Protein AF-A0A2R6J128-F1 (afdb_monomer)

Structure (mmCIF, N/CA/C/O backbone):
data_AF-A0A2R6J128-F1
#
_entry.id   AF-A0A2R6J128-F1
#
loop_
_atom_site.group_PDB
_atom_site.id
_atom_site.type_symbol
_atom_site.label_atom_id
_atom_site.label_alt_id
_atom_site.label_comp_id
_atom_site.label_asym_id
_atom_site.label_entity_id
_atom_site.label_seq_id
_atom_site.pdbx_PDB_ins_code
_atom_site.Cartn_x
_atom_site.Cartn_y
_atom_site.Cartn_z
_atom_site.occupancy
_atom_site.B_iso_or_equiv
_atom_site.auth_seq_id
_atom_site.auth_comp_id
_atom_site.auth_asym_id
_atom_site.auth_atom_id
_atom_site.pdbx_PDB_model_num
ATOM 1 N N . GLN A 1 1 ? 32.479 -35.980 32.328 1.00 44.97 1 GLN A N 1
ATOM 2 C CA . GLN A 1 1 ? 33.021 -35.028 31.338 1.00 44.97 1 GLN A CA 1
ATOM 3 C C . GLN A 1 1 ? 31.978 -34.876 30.243 1.00 44.97 1 GLN A C 1
ATOM 5 O O . GLN A 1 1 ? 31.554 -35.913 29.762 1.00 44.97 1 GLN A O 1
ATOM 10 N N . LEU A 1 2 ? 31.586 -33.617 29.974 1.00 47.47 2 LEU A N 1
ATOM 11 C CA . LEU A 1 2 ? 31.076 -33.012 28.720 1.00 47.47 2 LEU A CA 1
ATOM 12 C C . LEU A 1 2 ? 29.975 -33.730 27.902 1.00 47.47 2 LEU A C 1
ATOM 14 O O . LEU A 1 2 ? 30.045 -34.926 27.694 1.00 47.47 2 LEU A O 1
ATOM 18 N N . LEU A 1 3 ? 29.023 -33.072 27.234 1.00 48.88 3 LEU A N 1
ATOM 19 C CA . LE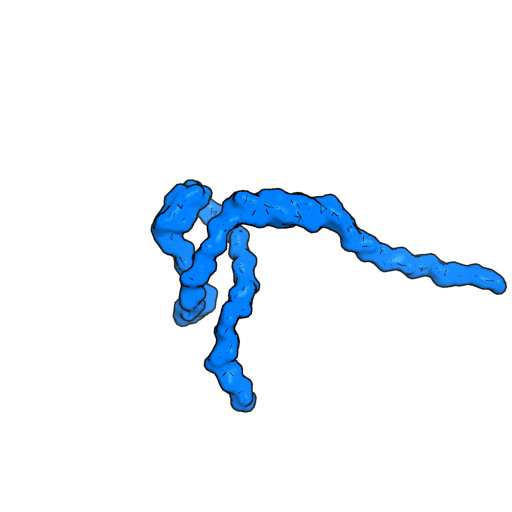U A 1 3 ? 28.397 -31.741 27.279 1.00 48.88 3 LEU A CA 1
ATOM 20 C C . LEU A 1 3 ? 27.194 -31.817 26.308 1.00 48.88 3 LEU A C 1
ATOM 22 O O . LEU A 1 3 ? 27.225 -32.580 25.346 1.00 48.88 3 LEU A O 1
ATOM 26 N N . LEU A 1 4 ? 26.160 -31.022 26.572 1.00 52.12 4 LEU A N 1
ATOM 27 C CA . LEU A 1 4 ? 24.925 -30.874 25.800 1.00 52.12 4 LEU A CA 1
ATOM 28 C C . LEU A 1 4 ? 25.154 -30.640 24.291 1.00 52.12 4 LEU A C 1
ATOM 30 O O . LEU A 1 4 ? 25.910 -29.750 23.915 1.00 52.12 4 LEU A O 1
ATOM 34 N N . GLY A 1 5 ? 24.403 -31.351 23.445 1.00 43.56 5 GLY A N 1
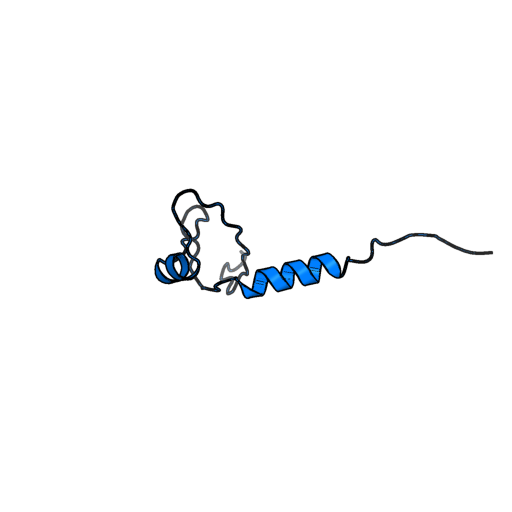ATOM 35 C CA . GLY A 1 5 ? 24.216 -31.041 22.022 1.00 43.56 5 GLY A CA 1
ATOM 36 C C . GLY A 1 5 ? 22.809 -30.501 21.762 1.00 43.56 5 GLY A C 1
ATOM 37 O O . GLY A 1 5 ? 21.975 -31.201 21.199 1.00 43.56 5 GLY A O 1
ATOM 38 N N . GLY A 1 6 ? 22.524 -29.286 22.235 1.00 49.38 6 GLY A N 1
ATOM 39 C CA . GLY A 1 6 ? 21.319 -28.539 21.874 1.00 49.38 6 GLY A CA 1
ATOM 40 C C . GLY A 1 6 ? 21.608 -27.683 20.648 1.00 49.38 6 GLY A C 1
ATOM 41 O O . GLY A 1 6 ? 22.124 -26.580 20.791 1.00 49.38 6 GLY A O 1
ATOM 42 N N . GLY A 1 7 ? 21.319 -28.205 19.455 1.00 48.09 7 GLY A N 1
ATOM 43 C CA . GLY A 1 7 ? 21.358 -27.425 18.221 1.00 48.09 7 GLY A CA 1
ATOM 44 C C . GLY A 1 7 ? 20.178 -26.463 18.194 1.00 48.09 7 GLY A C 1
ATOM 45 O O . GLY A 1 7 ? 19.046 -26.873 17.941 1.00 48.09 7 GLY A O 1
ATOM 46 N N . THR A 1 8 ? 20.424 -25.192 18.491 1.00 63.69 8 THR A N 1
ATOM 47 C CA . THR A 1 8 ? 19.520 -24.120 18.078 1.00 63.69 8 THR A CA 1
ATOM 48 C C . THR A 1 8 ? 19.493 -24.104 16.550 1.00 63.69 8 THR A C 1
ATOM 50 O O . THR A 1 8 ? 20.571 -24.136 15.961 1.00 63.69 8 THR A O 1
ATOM 53 N N . PRO A 1 9 ? 18.323 -24.087 15.887 1.00 60.25 9 PRO A N 1
ATOM 54 C CA . PRO A 1 9 ? 18.281 -23.832 14.456 1.00 60.25 9 PRO A CA 1
ATOM 55 C C . PRO A 1 9 ? 18.835 -22.425 14.234 1.00 60.25 9 PRO A C 1
ATOM 57 O O . PRO A 1 9 ? 18.205 -21.436 14.612 1.00 60.25 9 PRO A O 1
ATOM 60 N N . ASP A 1 10 ? 20.053 -22.351 13.705 1.00 64.38 10 ASP A N 1
ATOM 61 C CA . ASP A 1 10 ? 20.627 -21.100 13.239 1.00 64.38 10 ASP A CA 1
ATOM 62 C C . ASP A 1 10 ? 19.667 -20.516 12.190 1.00 64.38 10 ASP A C 1
ATOM 64 O O . ASP A 1 10 ? 19.228 -21.252 11.300 1.00 64.38 10 ASP A O 1
ATOM 68 N N . PRO A 1 11 ? 19.271 -19.235 12.298 1.00 61.72 11 PRO A N 1
ATOM 69 C CA . PRO A 1 11 ? 18.437 -18.612 11.283 1.00 61.72 11 PRO A CA 1
ATOM 70 C C . PRO A 1 11 ? 19.184 -18.658 9.948 1.00 61.72 11 PRO A C 1
ATOM 72 O O . PRO A 1 11 ? 20.260 -18.071 9.807 1.00 61.72 11 PRO A O 1
ATOM 75 N N . ASP A 1 12 ? 18.624 -19.398 8.991 1.00 70.19 12 ASP A N 1
ATOM 76 C CA . ASP A 1 12 ? 19.195 -19.575 7.662 1.00 70.19 12 ASP A CA 1
ATOM 77 C C . ASP A 1 12 ? 19.290 -18.214 6.958 1.00 70.19 12 ASP A C 1
ATOM 79 O O . ASP A 1 12 ? 18.287 -17.563 6.662 1.00 70.19 12 ASP A O 1
ATOM 83 N N . LEU A 1 13 ? 20.520 -17.754 6.712 1.00 62.75 13 LEU A N 1
ATOM 84 C CA . LEU A 1 13 ? 20.787 -16.480 6.033 1.00 62.75 13 LEU A CA 1
ATOM 85 C C . LEU A 1 13 ? 20.290 -16.471 4.574 1.00 62.75 13 LEU A C 1
ATOM 87 O O . LEU A 1 13 ? 20.166 -15.391 3.985 1.00 62.75 13 LEU A O 1
ATOM 91 N N . GLY A 1 14 ? 19.993 -17.644 4.001 1.00 64.19 14 GLY A N 1
ATOM 92 C CA . GLY A 1 14 ? 19.351 -17.789 2.694 1.00 64.19 14 GLY A CA 1
ATOM 93 C C . GLY A 1 14 ? 17.953 -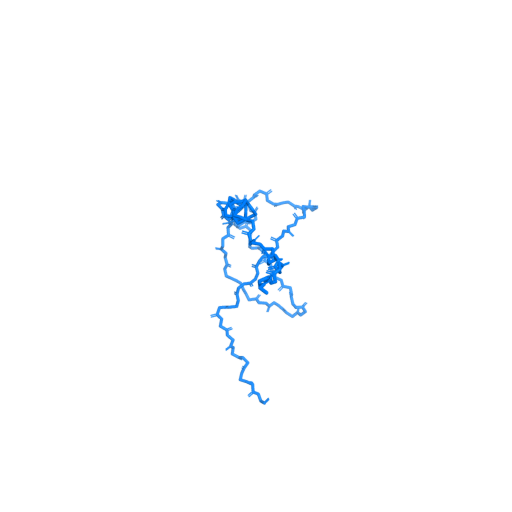17.171 2.666 1.00 64.19 14 GLY A C 1
ATOM 94 O O . GLY A 1 14 ? 17.690 -16.311 1.827 1.00 64.19 14 GLY A O 1
ATOM 95 N N . ASP A 1 15 ? 17.112 -17.500 3.650 1.00 67.19 15 ASP A N 1
ATOM 96 C CA . ASP A 1 15 ? 15.743 -16.972 3.788 1.00 67.19 15 ASP A CA 1
ATOM 97 C C . ASP A 1 15 ? 15.734 -15.433 3.882 1.00 67.19 15 ASP A C 1
ATOM 99 O O . ASP A 1 15 ? 14.994 -14.749 3.179 1.00 67.19 15 ASP A O 1
ATOM 103 N N . ILE A 1 16 ? 16.657 -14.853 4.658 1.00 64.31 16 ILE A N 1
ATOM 104 C CA . ILE A 1 16 ? 16.761 -13.392 4.827 1.00 64.31 16 ILE A CA 1
ATOM 105 C C . ILE A 1 16 ? 17.163 -12.705 3.514 1.00 64.31 16 ILE A C 1
ATOM 107 O O . ILE A 1 16 ? 16.679 -11.613 3.212 1.00 64.31 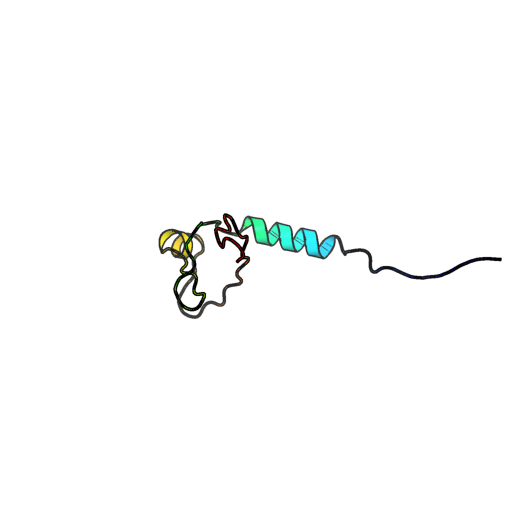16 ILE A O 1
ATOM 111 N N . SER A 1 17 ? 18.036 -13.332 2.725 1.00 65.69 17 SER A N 1
ATOM 112 C CA . SER A 1 17 ? 18.512 -12.784 1.451 1.00 65.69 17 SER A CA 1
ATOM 113 C C . SER A 1 17 ? 17.410 -12.794 0.388 1.00 65.69 17 SER A C 1
ATOM 115 O O . SER A 1 17 ? 17.229 -11.798 -0.313 1.00 65.69 17 SER A O 1
ATOM 117 N N . ASP A 1 18 ? 16.615 -13.864 0.324 1.00 66.06 18 ASP A N 1
ATOM 118 C CA . ASP A 1 18 ? 15.432 -13.948 -0.541 1.00 66.06 18 ASP A CA 1
ATOM 119 C C . ASP A 1 18 ? 14.330 -12.977 -0.091 1.00 66.06 18 ASP A C 1
ATOM 121 O O . ASP A 1 18 ? 13.715 -12.285 -0.911 1.00 66.06 18 ASP A O 1
ATOM 125 N N . GLN A 1 19 ? 14.145 -12.826 1.221 1.00 61.22 19 GLN A N 1
ATOM 126 C CA . GLN A 1 19 ? 13.236 -11.848 1.811 1.00 61.22 19 GLN A CA 1
ATOM 127 C C . GLN A 1 19 ? 13.684 -10.402 1.514 1.00 61.22 19 GLN A C 1
ATOM 129 O O . GLN A 1 19 ? 12.850 -9.547 1.217 1.00 61.22 19 GLN A O 1
ATOM 134 N N . MET A 1 20 ? 14.993 -10.117 1.494 1.00 63.69 20 MET A N 1
ATOM 135 C CA . MET A 1 20 ? 15.555 -8.826 1.061 1.00 63.69 20 MET A CA 1
ATOM 136 C C . MET A 1 20 ? 15.461 -8.607 -0.460 1.00 63.69 20 MET A C 1
ATOM 138 O O . MET A 1 20 ? 15.226 -7.483 -0.912 1.00 63.69 20 MET A O 1
ATOM 142 N N . GLY A 1 21 ? 15.589 -9.664 -1.264 1.00 62.41 21 GLY A N 1
ATOM 143 C CA . GLY A 1 21 ? 15.353 -9.614 -2.708 1.00 62.41 21 GLY A CA 1
ATOM 144 C C . GLY A 1 21 ? 13.903 -9.249 -3.039 1.00 62.41 21 GLY A C 1
ATOM 145 O O . GLY A 1 21 ? 13.657 -8.413 -3.913 1.00 62.41 21 GLY A O 1
ATOM 146 N N . ALA A 1 22 ? 12.944 -9.790 -2.280 1.00 59.00 22 ALA A N 1
ATOM 147 C CA . ALA A 1 22 ? 11.536 -9.415 -2.372 1.00 59.00 22 ALA A CA 1
ATOM 148 C C . ALA A 1 22 ? 11.306 -7.935 -2.015 1.00 59.00 22 ALA A C 1
ATOM 150 O O . ALA A 1 22 ? 10.576 -7.247 -2.729 1.00 59.00 22 ALA A O 1
ATOM 151 N N . MET A 1 23 ? 12.004 -7.406 -1.001 1.00 59.53 23 MET A N 1
ATOM 152 C CA . MET A 1 23 ? 11.912 -5.992 -0.592 1.00 59.53 23 MET A CA 1
ATOM 153 C C . MET A 1 23 ? 12.299 -5.007 -1.704 1.00 59.53 23 MET A C 1
ATOM 155 O O . MET A 1 23 ? 11.782 -3.894 -1.743 1.00 59.53 23 MET A O 1
ATOM 159 N N . THR A 1 24 ? 13.148 -5.416 -2.654 1.00 59.69 24 THR A N 1
ATOM 160 C CA . THR A 1 24 ? 13.574 -4.562 -3.780 1.00 59.69 24 THR A CA 1
ATOM 161 C C . THR A 1 24 ? 12.450 -4.321 -4.803 1.00 59.69 24 THR A C 1
ATOM 163 O O . THR A 1 24 ? 12.515 -3.365 -5.571 1.00 59.69 24 THR A O 1
ATOM 166 N N . ARG A 1 25 ? 11.388 -5.144 -4.808 1.00 64.50 25 ARG A N 1
ATOM 167 C CA . ARG A 1 25 ? 10.216 -4.992 -5.697 1.00 64.50 25 ARG A CA 1
ATOM 168 C C . ARG A 1 25 ? 8.967 -4.465 -4.981 1.00 64.50 25 ARG A C 1
ATOM 170 O O . ARG A 1 25 ? 7.883 -4.481 -5.554 1.00 64.50 25 ARG A O 1
ATOM 177 N N . MET A 1 26 ? 9.088 -4.018 -3.732 1.00 70.06 26 MET A N 1
ATOM 178 C CA . MET A 1 26 ? 7.952 -3.559 -2.930 1.00 70.06 26 MET A CA 1
ATOM 179 C C . MET A 1 26 ? 7.768 -2.043 -3.051 1.00 70.06 26 MET A C 1
ATOM 181 O O . MET A 1 26 ? 8.669 -1.273 -2.723 1.00 70.06 26 MET A O 1
ATOM 185 N N . ALA A 1 27 ? 6.576 -1.593 -3.451 1.00 76.00 27 ALA A N 1
ATOM 186 C CA . ALA A 1 27 ? 6.192 -0.195 -3.266 1.00 76.00 27 ALA A CA 1
ATOM 187 C C . ALA A 1 27 ? 5.734 0.013 -1.815 1.00 76.00 27 ALA A C 1
ATOM 189 O O . ALA A 1 27 ? 4.871 -0.709 -1.315 1.00 76.00 27 ALA A O 1
ATOM 190 N N . THR A 1 28 ? 6.305 1.004 -1.129 1.00 83.50 28 THR A N 1
ATOM 191 C CA . THR A 1 28 ? 5.905 1.357 0.241 1.00 83.50 28 THR A CA 1
ATOM 192 C C . THR A 1 28 ? 5.041 2.609 0.220 1.00 83.50 28 THR A C 1
ATOM 194 O O . THR A 1 28 ? 5.511 3.683 -0.145 1.00 83.50 28 THR A O 1
ATOM 197 N N . PHE A 1 29 ? 3.800 2.493 0.685 1.00 87.00 29 PHE A N 1
ATOM 198 C CA . PHE A 1 29 ? 2.880 3.617 0.857 1.00 87.00 29 PHE A CA 1
ATOM 199 C C . PHE A 1 29 ? 2.267 3.598 2.261 1.00 87.00 29 PHE A C 1
ATOM 201 O O . PHE A 1 29 ? 2.263 2.582 2.957 1.00 87.00 29 PHE A O 1
ATOM 208 N N . LYS A 1 30 ? 1.753 4.749 2.706 1.00 87.19 30 LYS A N 1
ATOM 209 C CA . LYS A 1 30 ? 1.082 4.887 4.004 1.00 87.19 30 LYS A CA 1
ATOM 210 C C . LYS A 1 30 ? -0.399 5.132 3.775 1.00 87.19 30 LYS A C 1
ATOM 212 O O . LYS A 1 30 ? -0.771 6.108 3.137 1.00 87.19 30 LYS A O 1
ATOM 217 N N . THR A 1 31 ? -1.241 4.281 4.349 1.00 87.69 31 THR A N 1
ATOM 218 C CA . THR A 1 31 ? -2.696 4.448 4.315 1.00 87.69 31 THR A CA 1
ATOM 219 C C . THR A 1 31 ? -3.312 4.172 5.683 1.00 87.69 31 THR A C 1
ATOM 221 O O . THR A 1 31 ? -2.696 3.545 6.550 1.00 87.69 31 THR A O 1
ATOM 224 N N . ARG A 1 32 ? -4.526 4.680 5.904 1.00 89.19 32 ARG A N 1
ATOM 225 C CA . ARG A 1 32 ? -5.281 4.454 7.139 1.00 89.19 32 ARG A CA 1
ATOM 226 C C . ARG A 1 32 ? -6.041 3.133 7.043 1.00 89.19 32 ARG A C 1
ATOM 228 O O . ARG A 1 32 ? -6.654 2.839 6.022 1.00 89.19 32 ARG A O 1
ATOM 235 N N . ILE A 1 33 ? -6.062 2.386 8.145 1.00 91.06 33 ILE A N 1
ATOM 236 C CA . ILE A 1 33 ? -6.923 1.209 8.292 1.00 91.06 33 ILE A CA 1
ATOM 237 C C . ILE A 1 33 ? -8.389 1.651 8.301 1.00 91.06 33 ILE A C 1
ATOM 239 O O . ILE A 1 33 ? -8.787 2.486 9.116 1.00 91.06 33 ILE A O 1
ATOM 243 N N . GLN A 1 34 ? -9.183 1.096 7.391 1.00 92.25 34 GLN A N 1
ATOM 244 C CA . GLN A 1 34 ? -10.618 1.353 7.308 1.00 92.25 34 GLN A CA 1
ATOM 245 C C . GLN A 1 34 ? -11.395 0.506 8.325 1.00 92.25 34 GLN A C 1
ATOM 247 O O . GLN A 1 34 ? -10.862 -0.430 8.929 1.00 92.25 34 GLN A O 1
ATOM 252 N N . SER A 1 35 ? -12.689 0.803 8.486 1.00 89.88 35 SER A N 1
ATOM 253 C CA . SER A 1 35 ? -13.588 -0.040 9.283 1.00 89.88 35 SER A CA 1
ATOM 254 C C . SER A 1 35 ? -13.543 -1.495 8.797 1.00 89.88 35 SER A C 1
ATOM 256 O O . SER A 1 35 ? -13.581 -1.762 7.593 1.00 89.88 35 SER A O 1
ATOM 258 N N . GLY A 1 36 ? -13.426 -2.434 9.738 1.00 92.12 36 GLY A N 1
ATOM 259 C CA . GLY A 1 36 ? -13.272 -3.861 9.445 1.00 92.12 36 GLY A CA 1
ATOM 260 C C . GLY A 1 36 ? -11.854 -4.298 9.057 1.00 92.12 36 GLY A C 1
ATOM 261 O O . GLY A 1 36 ? -11.699 -5.388 8.520 1.00 92.12 36 GLY A O 1
ATOM 262 N N . GLY A 1 37 ? -10.825 -3.475 9.295 1.00 89.88 37 GLY A N 1
ATOM 2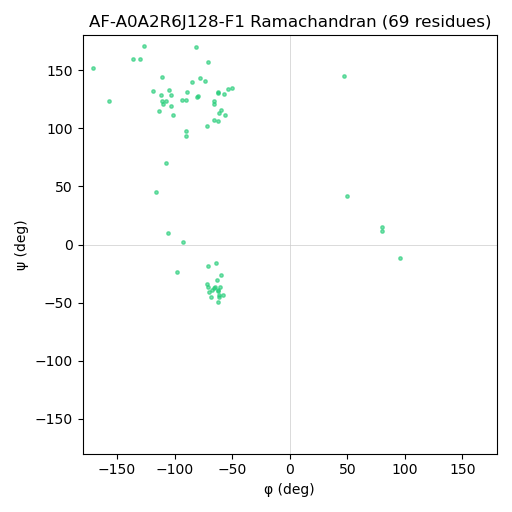63 C CA . GLY A 1 37 ? -9.422 -3.884 9.133 1.00 89.88 37 GLY A CA 1
ATOM 264 C C . GLY A 1 37 ? -8.906 -3.876 7.691 1.00 89.88 37 GLY A C 1
ATOM 265 O O . GLY A 1 37 ? -7.825 -4.393 7.427 1.00 89.88 37 GLY A O 1
ATOM 266 N N . ARG A 1 38 ? -9.660 -3.293 6.752 1.00 91.44 38 ARG A N 1
ATOM 267 C CA . ARG A 1 38 ? -9.279 -3.246 5.335 1.00 91.44 38 ARG A CA 1
ATOM 268 C C . ARG A 1 38 ? -8.217 -2.183 5.061 1.00 91.44 38 ARG A C 1
ATOM 270 O O . ARG A 1 38 ? -8.251 -1.084 5.621 1.00 91.44 38 ARG A O 1
ATOM 277 N N . VAL A 1 39 ? -7.321 -2.521 4.142 1.00 90.56 39 VAL A N 1
ATOM 278 C CA . VAL A 1 39 ? -6.288 -1.654 3.569 1.00 90.56 39 VAL A CA 1
ATOM 279 C C . VAL A 1 39 ? -6.562 -1.560 2.073 1.00 90.56 39 VAL A C 1
ATOM 281 O O . VAL A 1 39 ? -6.776 -2.585 1.432 1.00 90.56 39 VAL A O 1
ATOM 284 N N . SER A 1 40 ? -6.554 -0.349 1.520 1.00 90.62 40 SER A N 1
ATOM 285 C CA . SER A 1 40 ? -6.639 -0.137 0.072 1.00 90.62 40 SER A CA 1
ATOM 286 C C . SER A 1 40 ? -5.268 0.249 -0.468 1.00 90.62 40 SER A C 1
ATOM 288 O O . SER A 1 40 ? -4.611 1.123 0.101 1.00 90.62 40 SER A O 1
ATOM 290 N N . VAL A 1 41 ? -4.860 -0.397 -1.558 1.00 91.06 41 VAL A N 1
ATOM 291 C CA . VAL A 1 41 ? -3.703 0.005 -2.366 1.00 91.06 41 VAL A CA 1
ATOM 292 C C . VAL A 1 41 ? -4.160 1.149 -3.278 1.00 91.06 41 VAL A C 1
ATOM 294 O O . VAL A 1 41 ? -5.195 0.982 -3.928 1.00 91.06 41 VAL A O 1
ATOM 297 N N . PRO A 1 42 ? -3.486 2.311 -3.308 1.00 91.50 42 PRO A N 1
ATOM 298 C CA . PRO A 1 42 ? -3.879 3.389 -4.205 1.00 91.50 42 PRO A CA 1
ATOM 299 C C . PRO A 1 42 ? -3.567 3.042 -5.668 1.00 91.50 42 PRO A C 1
ATOM 301 O O . PRO A 1 42 ? -2.723 2.193 -5.960 1.00 91.50 42 PRO A O 1
ATOM 304 N N . ASP A 1 43 ? -4.278 3.688 -6.595 1.00 92.12 43 ASP A N 1
ATOM 305 C CA . ASP A 1 43 ? -4.207 3.345 -8.021 1.00 92.12 43 ASP A CA 1
ATOM 306 C C . ASP A 1 43 ? -2.802 3.512 -8.607 1.00 92.12 43 ASP A C 1
ATOM 308 O O . ASP A 1 43 ? -2.376 2.678 -9.402 1.00 92.12 43 ASP A O 1
ATOM 312 N N . ALA A 1 44 ? -2.064 4.537 -8.171 1.00 91.06 44 ALA A N 1
ATOM 313 C CA . ALA A 1 44 ? -0.703 4.793 -8.636 1.00 91.06 44 ALA A CA 1
ATOM 314 C C . ALA A 1 44 ? 0.241 3.626 -8.307 1.00 91.06 44 ALA A C 1
ATOM 316 O O . ALA A 1 44 ? 1.002 3.176 -9.159 1.00 91.06 44 ALA A O 1
ATOM 317 N N . GLU A 1 45 ? 0.176 3.102 -7.082 1.00 90.25 45 GLU A N 1
ATOM 318 C CA . GLU A 1 45 ? 0.980 1.962 -6.648 1.00 90.25 45 GLU A CA 1
ATOM 319 C C . GLU A 1 45 ? 0.511 0.664 -7.302 1.00 90.25 45 GLU A C 1
ATOM 321 O O . GLU A 1 45 ? 1.339 -0.176 -7.651 1.00 90.25 45 GLU A O 1
ATOM 326 N N . ARG A 1 46 ? -0.802 0.505 -7.506 1.00 91.75 46 ARG A N 1
ATOM 327 C CA . ARG A 1 46 ? -1.370 -0.646 -8.214 1.00 91.75 46 ARG A CA 1
ATOM 328 C C . ARG A 1 46 ? -0.865 -0.717 -9.657 1.00 91.75 46 ARG A C 1
ATOM 330 O O . ARG A 1 46 ? -0.496 -1.795 -10.109 1.00 91.75 46 ARG A O 1
ATOM 337 N N . GLU A 1 47 ? -0.818 0.416 -10.355 1.00 91.00 47 GLU A N 1
ATOM 338 C CA . GLU A 1 47 ? -0.281 0.518 -11.715 1.00 91.00 47 GLU A CA 1
ATOM 339 C C . GLU A 1 47 ? 1.238 0.308 -11.743 1.00 91.00 47 GLU A C 1
ATOM 341 O O . GLU A 1 47 ? 1.734 -0.475 -12.549 1.00 91.00 47 GLU A O 1
ATOM 346 N N . ALA A 1 48 ? 1.979 0.939 -10.826 1.00 89.38 48 ALA A N 1
ATOM 347 C CA . ALA A 1 48 ? 3.436 0.818 -10.759 1.00 89.38 48 ALA A CA 1
ATOM 348 C C . ALA A 1 48 ? 3.918 -0.615 -10.468 1.00 89.38 48 ALA A C 1
ATOM 350 O O . ALA A 1 48 ? 5.000 -1.001 -10.909 1.00 89.38 48 ALA A O 1
ATOM 351 N N . LEU A 1 49 ? 3.125 -1.393 -9.725 1.00 88.69 49 LEU A N 1
ATOM 352 C CA . LEU A 1 49 ? 3.390 -2.803 -9.431 1.00 88.69 49 LEU A CA 1
ATOM 353 C C . LEU A 1 49 ? 2.721 -3.775 -10.424 1.00 88.69 49 LEU A C 1
ATOM 355 O O . LEU A 1 49 ? 2.849 -4.982 -10.238 1.00 88.69 49 LEU A O 1
ATOM 359 N N . ASP A 1 50 ? 2.025 -3.268 -11.450 1.00 90.94 50 ASP A N 1
ATOM 360 C CA . ASP A 1 50 ? 1.237 -4.038 -12.432 1.00 90.94 50 ASP A CA 1
ATOM 361 C C . ASP A 1 50 ? 0.267 -5.051 -11.791 1.00 90.94 50 ASP A C 1
ATOM 363 O O . ASP A 1 50 ? 0.121 -6.182 -12.249 1.00 90.94 50 ASP A O 1
ATOM 367 N N . ILE A 1 51 ? -0.406 -4.642 -10.710 1.00 92.38 51 ILE A N 1
ATOM 368 C CA . ILE A 1 51 ? -1.366 -5.478 -9.976 1.00 92.38 51 ILE A CA 1
ATOM 369 C C . ILE A 1 51 ? -2.771 -5.316 -10.571 1.00 92.38 51 ILE A C 1
ATOM 371 O O . ILE A 1 51 ? -3.293 -4.205 -10.748 1.00 92.38 51 ILE A O 1
ATOM 375 N N . ARG A 1 52 ? -3.438 -6.439 -10.834 1.00 93.75 52 ARG A N 1
ATOM 376 C CA . ARG A 1 52 ? -4.740 -6.502 -11.507 1.00 93.75 52 ARG A CA 1
ATOM 377 C C . ARG A 1 52 ? -5.766 -7.287 -10.695 1.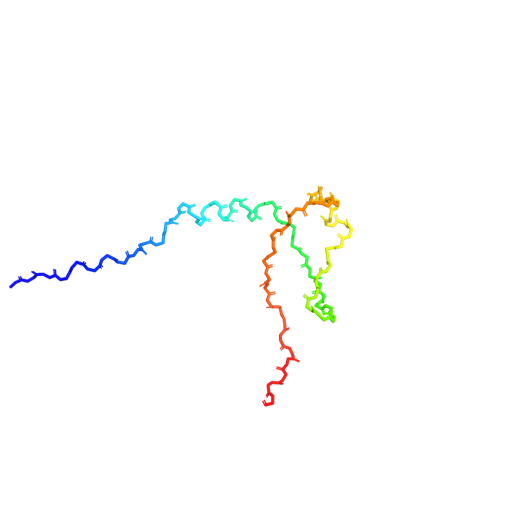00 93.75 52 ARG A C 1
ATOM 379 O O . ARG A 1 52 ? -5.477 -7.883 -9.660 1.00 93.75 52 ARG A O 1
ATOM 386 N N . GLU A 1 53 ? -7.017 -7.229 -11.144 1.00 91.62 53 GLU A N 1
ATOM 387 C CA . GLU A 1 53 ? -8.092 -8.014 -10.540 1.00 91.62 53 GLU A CA 1
ATOM 388 C C . GLU A 1 53 ? -7.801 -9.514 -10.688 1.00 91.62 53 GLU A C 1
ATOM 390 O O . GLU A 1 53 ? -7.487 -9.985 -11.779 1.00 91.62 53 GLU A O 1
ATOM 395 N N . GLY A 1 54 ? -7.919 -10.254 -9.584 1.00 93.62 54 GLY A N 1
ATOM 396 C CA . GLY A 1 54 ? -7.614 -11.686 -9.522 1.00 93.62 54 GLY A CA 1
ATOM 397 C C . GLY A 1 54 ? -6.205 -12.013 -9.022 1.00 93.62 54 GLY A C 1
ATOM 398 O O . GLY A 1 54 ? -5.957 -13.165 -8.666 1.00 93.62 54 GLY A O 1
ATOM 399 N N . ASP A 1 55 ? -5.314 -11.024 -8.920 1.00 94.50 55 ASP A N 1
ATOM 400 C CA . ASP A 1 55 ? -3.962 -11.240 -8.409 1.00 94.50 55 ASP A CA 1
ATOM 401 C C . ASP A 1 55 ? -3.956 -11.449 -6.889 1.00 94.50 55 ASP A C 1
ATOM 403 O O . ASP A 1 55 ? -4.670 -10.787 -6.128 1.00 94.50 55 ASP A O 1
ATOM 407 N N . ILE A 1 56 ? -3.107 -12.370 -6.429 1.00 92.38 56 ILE A N 1
ATOM 408 C CA . ILE A 1 56 ? -2.872 -12.610 -5.004 1.00 92.38 56 ILE A CA 1
ATOM 409 C C . ILE A 1 56 ? -1.720 -11.718 -4.552 1.00 92.38 56 ILE A C 1
ATOM 411 O O . ILE A 1 56 ? -0.612 -11.804 -5.078 1.00 92.38 56 ILE A O 1
ATOM 415 N N . VAL A 1 57 ? -1.971 -10.902 -3.530 1.00 89.31 57 VAL A N 1
ATOM 416 C CA . VAL A 1 57 ? -0.967 -10.013 -2.937 1.00 89.31 57 VAL A CA 1
ATOM 417 C C . VAL A 1 57 ? -0.587 -10.472 -1.533 1.00 89.31 57 VAL A C 1
ATOM 419 O O . VAL A 1 57 ? -1.431 -10.934 -0.762 1.00 89.31 57 VAL A O 1
ATOM 422 N N . GLN A 1 58 ? 0.688 -10.314 -1.180 1.00 87.75 58 GLN A N 1
ATOM 423 C CA . GLN A 1 58 ? 1.180 -10.497 0.182 1.00 87.75 58 GLN A CA 1
ATOM 424 C C . GLN A 1 58 ? 1.409 -9.130 0.831 1.00 87.75 58 GLN A C 1
ATOM 426 O O . GLN A 1 58 ? 2.094 -8.277 0.271 1.00 87.75 58 GLN A O 1
ATOM 431 N N . THR A 1 59 ? 0.853 -8.925 2.025 1.00 85.75 59 THR A N 1
ATOM 432 C CA . THR A 1 59 ? 0.912 -7.635 2.727 1.00 85.75 59 THR A CA 1
ATOM 433 C C . THR A 1 59 ? 1.772 -7.735 3.982 1.00 85.75 59 THR A C 1
ATOM 435 O O . THR A 1 59 ? 1.519 -8.578 4.841 1.00 85.75 59 THR A O 1
ATOM 438 N N . VAL A 1 60 ? 2.733 -6.818 4.133 1.00 87.19 60 VAL A N 1
ATOM 439 C CA . VAL A 1 60 ? 3.508 -6.612 5.369 1.00 87.19 60 VAL A CA 1
ATOM 440 C C . VAL A 1 60 ? 3.041 -5.314 6.031 1.00 87.19 60 VAL A C 1
ATOM 442 O O . VAL A 1 60 ? 3.062 -4.255 5.407 1.00 87.19 60 VAL A O 1
ATOM 445 N N . VAL A 1 61 ? 2.602 -5.375 7.293 1.00 87.50 61 VAL A N 1
ATOM 446 C CA . VAL A 1 61 ? 2.051 -4.212 8.015 1.00 87.50 61 VAL A CA 1
ATOM 447 C C . VAL A 1 61 ? 3.006 -3.758 9.113 1.00 87.50 61 VAL A C 1
ATOM 449 O O . VAL A 1 61 ? 3.272 -4.495 10.059 1.00 87.50 61 VAL A O 1
ATOM 452 N N . VAL A 1 62 ? 3.455 -2.503 9.029 1.00 87.25 62 VAL A N 1
ATOM 453 C CA . VAL A 1 62 ? 4.291 -1.857 10.053 1.00 87.25 62 VAL A CA 1
ATOM 454 C C . VAL A 1 62 ? 3.506 -0.709 10.707 1.00 87.25 62 VAL A C 1
ATOM 456 O O . VAL A 1 62 ? 3.182 0.272 10.033 1.00 87.25 62 VAL A O 1
ATOM 459 N N . PRO A 1 63 ? 3.168 -0.780 12.009 1.00 84.88 63 PRO A N 1
ATOM 460 C CA . PRO A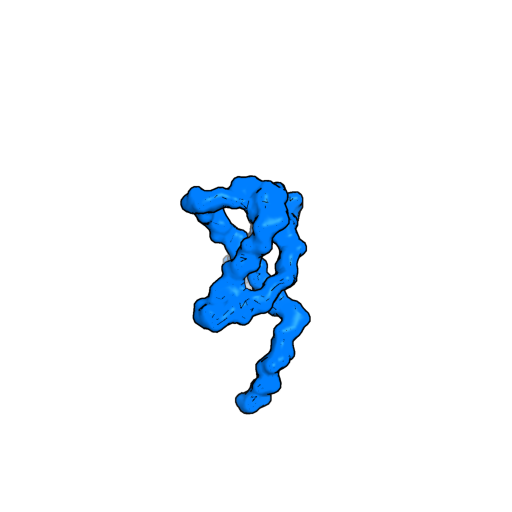 1 63 ? 2.451 0.296 12.695 1.00 84.88 63 PRO A CA 1
ATOM 461 C C . PRO A 1 63 ? 3.297 1.577 12.801 1.00 84.88 63 PRO A C 1
ATOM 463 O O . PRO A 1 63 ? 4.356 1.561 13.419 1.00 84.88 63 PRO A O 1
ATOM 466 N N . VAL A 1 64 ? 2.813 2.701 12.254 1.00 82.31 64 VAL A N 1
ATOM 467 C CA . VAL A 1 64 ? 3.562 3.983 12.239 1.00 82.31 64 VAL A CA 1
ATOM 468 C C . VAL A 1 64 ? 3.172 4.968 13.347 1.00 82.31 64 VAL A C 1
ATOM 470 O O . VAL A 1 64 ? 3.965 5.832 13.707 1.00 82.31 64 VAL A O 1
ATOM 473 N N . LYS A 1 65 ? 1.956 4.865 13.896 1.00 76.06 65 LYS A N 1
ATOM 474 C CA . LYS A 1 65 ? 1.511 5.625 15.073 1.00 76.06 65 LYS A CA 1
ATOM 475 C C . LYS A 1 65 ? 0.367 4.868 15.743 1.00 76.06 65 LYS A C 1
ATOM 477 O O . LYS A 1 65 ? -0.628 4.562 15.089 1.00 76.06 65 LYS A O 1
ATOM 482 N N . ARG A 1 66 ? 0.511 4.543 17.029 1.00 61.62 66 ARG A N 1
ATOM 483 C CA . ARG A 1 66 ? -0.570 3.989 17.854 1.00 61.62 66 ARG A CA 1
ATOM 484 C C . ARG A 1 66 ? -1.091 5.137 18.708 1.00 61.62 66 ARG A C 1
ATOM 486 O O . ARG A 1 66 ? -0.356 5.632 19.544 1.00 61.62 66 ARG A O 1
ATOM 493 N N . ASN A 1 67 ? -2.312 5.590 18.447 1.00 59.16 67 ASN A N 1
ATOM 494 C CA . ASN A 1 67 ? -3.019 6.513 19.340 1.00 59.16 67 ASN A CA 1
ATOM 495 C C . ASN A 1 67 ? -4.269 5.819 19.886 1.00 59.16 67 ASN A C 1
ATOM 497 O O . ASN A 1 67 ? -5.374 6.342 19.808 1.00 59.16 67 ASN A O 1
ATOM 501 N N . ARG A 1 68 ? -4.087 4.568 20.315 1.00 63.12 68 ARG A N 1
ATOM 502 C CA . ARG A 1 68 ? -4.967 3.971 21.307 1.00 63.12 68 ARG A CA 1
ATOM 503 C C . ARG A 1 68 ? -4.286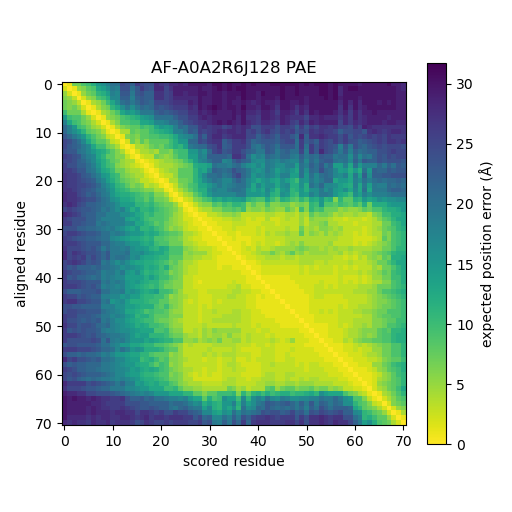 4.332 22.611 1.00 63.12 68 ARG A C 1
ATOM 505 O O . ARG A 1 68 ? -3.243 3.760 22.905 1.00 63.12 68 ARG A O 1
ATOM 512 N N . ASP A 1 69 ? -4.763 5.391 23.247 1.00 58.97 69 ASP A N 1
ATOM 513 C CA . ASP A 1 69 ? -4.540 5.537 24.675 1.00 58.97 69 ASP A CA 1
ATOM 514 C C . ASP A 1 69 ? -5.116 4.246 25.277 1.00 58.97 69 ASP A C 1
ATOM 516 O O . ASP A 1 69 ? -6.290 3.936 25.065 1.00 58.97 69 ASP A O 1
ATOM 520 N N . ASP A 1 70 ? -4.237 3.393 25.802 1.00 56.59 70 ASP A N 1
ATOM 521 C CA . ASP A 1 70 ? -4.638 2.189 26.520 1.00 56.59 70 ASP A CA 1
ATOM 522 C C . ASP A 1 70 ? -5.353 2.674 27.796 1.00 56.59 70 ASP A C 1
ATOM 524 O O . ASP A 1 70 ? -4.706 3.248 28.674 1.00 56.59 70 ASP A O 1
ATOM 528 N N . ASP A 1 71 ? -6.681 2.525 27.840 1.00 47.66 71 ASP A N 1
ATOM 529 C CA . ASP A 1 71 ? -7.484 2.548 29.076 1.00 47.66 71 ASP A CA 1
ATOM 530 C C . ASP A 1 71 ? -7.184 1.294 29.917 1.00 47.66 71 ASP A C 1
ATOM 532 O O . ASP A 1 71 ? -7.181 0.177 29.335 1.00 47.66 71 ASP A O 1
#

Secondary structure (DSSP, 8-state):
------------HHHHHHHHHHHTTPPP---PPPTTS-----HHHHHHTT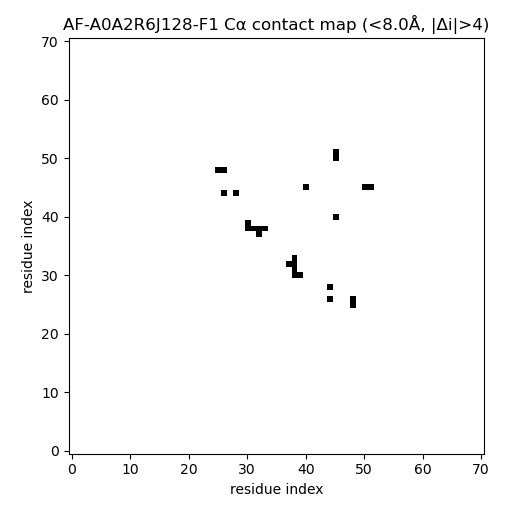--TT-----------------

Nearest PDB structures (foldseek):
  5itm-assembly1_B  TM=6.093E-01  e=1.342E+00  Saccharolobus solfataricus

Mean predicted aligned error: 13.24 Å

pLDDT: mean 75.56, std 15.95, range [43.56, 94.5]

Sequence (71 aa):
QLLLGGGTPDPDLGDISDQMGAMTRMATFKTRIQSGGRVSVPDAEREALDIREGDIVQTVVVPVKRNRDDD

Radius of gyration: 19.61 Å; Cα contacts (8 Å, |Δi|>4): 13; chains: 1; bounding box: 47×42×44 Å

Solvent-accessible surface area (backbone atoms only — not comparable to full-atom values): 5276 Å² total; per-residue (Å²): 132,90,78,89,87,79,81,71,85,71,82,59,66,64,60,57,51,54,54,51,57,53,55,75,76,56,87,86,83,89,77,74,75,41,89,91,76,43,76,78,81,53,68,70,59,32,59,75,68,71,61,56,93,89,64,89,82,87,87,86,87,77,92,86,76,84,86,70,80,83,128

Foldseek 3Di:
DDDDDDDDPDPPVVVVVVVVVVVVLDDDDDDDQDPPRDDDDDPVRCVVSVPDPPDDDDDDDDDPDDPPPPD